Protein AF-A0A372LQM8-F1 (afdb_monomer_lite)

Sequence (71 aa):
MWRIFRFMGYKVQVKVFDEGSQFGISEFPRISKMCVHKGNKWLLNYDRGWDFNDLSPTAYKLLLKFLEWAL

Secondary structure (DSSP, 8-state):
-EEEEEETTEEEEEEE-SSPPTTSBTTBTTEEEEEEEETTEEEEEE-TT--EE-S-HHHHHHHHHHHHHH-

Radius of gyration: 11.32 Å; chains: 1; bounding box: 26×27×27 Å

Foldseek 3Di:
DWDWDQDPQKIKIWQFAPDFDPCADPLHSRTNWMWIDRVPDTAFTDHPPDTDHNDDPVRVVVVVVVVVVVD

pLDDT: mean 85.78, std 8.28, range [57.94, 95.06]

InterPro domains:
  IPR056095 Domain of unknown function DUF7678 [PF24726] (1-57)

Organism: NCBI:txid2303992

Structure (mmCIF, N/CA/C/O backbone):
data_AF-A0A372LQM8-F1
#
_entry.id   AF-A0A372LQM8-F1
#
loop_
_atom_site.group_PDB
_atom_site.id
_atom_site.type_symbol
_atom_site.label_atom_id
_atom_site.label_alt_id
_atom_site.label_comp_id
_atom_site.label_asym_id
_atom_site.label_entity_id
_atom_site.label_seq_id
_atom_site.pdbx_PDB_ins_code
_atom_site.Cartn_x
_atom_site.Cartn_y
_atom_site.Cartn_z
_atom_site.occupancy
_atom_site.B_iso_or_equiv
_atom_site.auth_seq_id
_atom_site.auth_comp_id
_atom_site.auth_asym_id
_atom_site.auth_atom_id
_atom_site.pdbx_PDB_model_num
ATOM 1 N N . MET A 1 1 ? -2.613 -3.744 -13.511 1.00 87.62 1 MET A N 1
ATOM 2 C CA . MET A 1 1 ? -3.996 -4.089 -13.122 1.00 87.62 1 MET A CA 1
ATOM 3 C C . MET A 1 1 ? -4.334 -3.614 -11.705 1.00 87.62 1 MET A C 1
ATOM 5 O O . MET A 1 1 ? -3.454 -3.580 -10.852 1.00 87.62 1 MET A O 1
ATOM 9 N N . TRP A 1 2 ? -5.593 -3.243 -11.439 1.00 91.44 2 TRP A N 1
ATOM 10 C CA . TRP A 1 2 ? -6.069 -2.997 -10.069 1.00 91.44 2 TRP A CA 1
ATOM 11 C C . TRP A 1 2 ? -6.328 -4.320 -9.346 1.00 91.44 2 TRP A C 1
ATOM 13 O O . TRP A 1 2 ? -6.940 -5.220 -9.915 1.00 91.44 2 TRP A O 1
ATOM 23 N N . ARG A 1 3 ? -5.894 -4.426 -8.090 1.00 93.44 3 ARG A N 1
ATOM 24 C CA . ARG A 1 3 ? -6.220 -5.535 -7.189 1.00 93.44 3 ARG A CA 1
ATOM 25 C C . ARG A 1 3 ? -6.844 -4.990 -5.912 1.00 93.44 3 ARG A C 1
ATOM 27 O O . ARG A 1 3 ? -6.496 -3.901 -5.456 1.00 93.44 3 ARG A O 1
ATOM 34 N N . ILE A 1 4 ? -7.792 -5.742 -5.363 1.00 94.75 4 ILE A N 1
ATOM 35 C CA . ILE A 1 4 ? -8.526 -5.370 -4.155 1.00 94.75 4 ILE A CA 1
ATOM 36 C C . ILE A 1 4 ? -8.406 -6.515 -3.159 1.00 94.75 4 ILE A C 1
ATOM 38 O O . ILE A 1 4 ? -8.737 -7.653 -3.480 1.00 94.75 4 ILE A O 1
ATOM 42 N N . PHE A 1 5 ? -7.978 -6.195 -1.944 1.00 94.12 5 PHE A N 1
ATOM 43 C CA . PHE A 1 5 ? -7.809 -7.141 -0.853 1.00 94.12 5 PHE A CA 1
ATOM 44 C C . PHE A 1 5 ? -8.626 -6.719 0.363 1.00 94.12 5 PHE A C 1
ATOM 46 O O . PHE A 1 5 ? -8.893 -5.534 0.591 1.00 94.12 5 PHE A O 1
ATOM 53 N N . ARG A 1 6 ? -9.001 -7.708 1.173 1.00 93.12 6 ARG A N 1
ATOM 54 C CA . ARG A 1 6 ? -9.463 -7.493 2.542 1.00 93.12 6 ARG A CA 1
ATOM 55 C C . ARG A 1 6 ? -8.397 -8.034 3.482 1.00 93.12 6 ARG A C 1
ATOM 57 O O . ARG A 1 6 ? -8.115 -9.224 3.457 1.00 93.12 6 ARG A O 1
ATOM 64 N N . PHE A 1 7 ? -7.823 -7.164 4.299 1.00 89.88 7 PHE A N 1
ATOM 65 C CA . PHE A 1 7 ? -6.755 -7.505 5.233 1.00 89.88 7 PHE A CA 1
ATOM 66 C C . PHE A 1 7 ? -7.154 -7.014 6.620 1.00 89.88 7 PHE A C 1
ATOM 68 O O . PHE A 1 7 ? -7.322 -5.819 6.786 1.00 89.88 7 PHE A O 1
ATOM 75 N N . MET A 1 8 ? -7.373 -7.895 7.602 1.00 88.69 8 MET A N 1
ATOM 76 C CA . MET A 1 8 ? -7.681 -7.528 9.005 1.00 88.69 8 MET A CA 1
ATOM 77 C C . MET A 1 8 ? -8.773 -6.442 9.189 1.00 88.69 8 MET A C 1
ATOM 79 O O . MET A 1 8 ? -8.662 -5.551 10.032 1.00 88.69 8 MET A O 1
ATOM 83 N N . GLY A 1 9 ? -9.832 -6.483 8.373 1.00 90.62 9 GLY A N 1
ATOM 84 C CA . GLY A 1 9 ? -10.915 -5.486 8.389 1.00 90.62 9 GLY A CA 1
ATOM 85 C C . GLY A 1 9 ? -10.631 -4.199 7.600 1.00 90.62 9 GLY A C 1
ATOM 86 O O . GLY A 1 9 ? -11.495 -3.327 7.522 1.00 90.62 9 GLY A O 1
ATOM 87 N N . TYR A 1 10 ? -9.458 -4.090 6.981 1.00 92.56 10 TYR A N 1
ATOM 88 C CA . TYR A 1 10 ? -9.104 -3.047 6.027 1.00 92.56 10 TYR A CA 1
ATOM 89 C C . TYR A 1 10 ? -9.462 -3.478 4.602 1.00 92.56 10 TYR A C 1
ATOM 91 O O . TYR A 1 10 ? -9.209 -4.615 4.199 1.00 92.56 10 TYR A O 1
ATOM 99 N N . LYS A 1 11 ? -10.021 -2.557 3.817 1.00 95.06 11 LYS A N 1
ATOM 100 C CA . LYS A 1 11 ? -10.156 -2.687 2.364 1.00 95.06 11 LYS A CA 1
ATOM 101 C C . LYS A 1 11 ? -8.957 -2.009 1.718 1.00 95.06 11 LYS A C 1
ATOM 103 O O . LYS A 1 11 ? -8.793 -0.798 1.849 1.00 95.06 11 LYS A O 1
ATOM 108 N N . VAL A 1 12 ? -8.154 -2.791 1.015 1.00 94.56 12 VAL A N 1
ATOM 109 C CA . VAL A 1 12 ? -6.913 -2.352 0.377 1.00 94.56 12 VAL A CA 1
ATOM 110 C C . VAL A 1 12 ? -7.108 -2.422 -1.127 1.00 94.56 12 VAL A C 1
ATOM 112 O O . VAL A 1 12 ? -7.559 -3.439 -1.647 1.00 94.56 12 VAL A O 1
ATOM 115 N N . GLN A 1 13 ? -6.787 -1.351 -1.834 1.00 94.69 13 GLN A N 1
ATOM 116 C CA . GLN A 1 13 ? -6.836 -1.280 -3.288 1.00 94.69 13 GLN A CA 1
ATOM 117 C C . GLN A 1 13 ? -5.458 -0.868 -3.774 1.00 94.69 13 GLN A C 1
ATOM 119 O O . GLN A 1 13 ? -4.931 0.142 -3.326 1.00 94.69 13 GLN A O 1
ATOM 124 N N . VAL A 1 14 ? -4.870 -1.641 -4.677 1.00 93.31 14 VAL A N 1
ATOM 125 C CA . VAL A 1 14 ? -3.544 -1.354 -5.226 1.00 93.31 14 VAL A CA 1
ATOM 126 C C . VAL A 1 14 ? -3.579 -1.421 -6.739 1.00 93.31 14 VAL A C 1
ATOM 128 O O . VAL A 1 14 ? -4.199 -2.314 -7.322 1.00 93.31 14 VAL A O 1
ATOM 131 N N . LYS A 1 15 ? -2.905 -0.477 -7.392 1.00 91.25 15 LYS A N 1
ATOM 132 C CA . LYS A 1 15 ? -2.683 -0.511 -8.836 1.00 91.25 15 LYS A CA 1
ATOM 133 C C . LYS A 1 15 ? -1.279 -1.026 -9.101 1.00 91.25 15 LYS A C 1
ATOM 135 O O . LYS A 1 15 ? -0.303 -0.307 -8.888 1.00 91.25 15 LYS A O 1
ATOM 140 N N . VAL A 1 16 ? -1.203 -2.261 -9.579 1.00 89.12 16 VAL A N 1
ATOM 141 C CA . VAL A 1 16 ? 0.050 -2.994 -9.781 1.00 89.12 16 VAL A CA 1
ATOM 142 C C . VAL A 1 16 ? 0.387 -3.029 -11.264 1.00 89.12 16 VAL A C 1
ATOM 144 O O . VAL A 1 16 ? -0.507 -3.248 -12.080 1.00 89.12 16 VAL A O 1
ATOM 147 N N . PHE A 1 17 ? 1.641 -2.816 -11.627 1.00 88.12 17 PHE A N 1
ATOM 148 C CA . PHE A 1 17 ? 2.162 -3.022 -12.974 1.00 88.12 17 PHE A CA 1
ATOM 149 C C . PHE A 1 17 ? 3.028 -4.284 -13.027 1.00 88.12 17 PHE A C 1
ATOM 151 O O . PHE A 1 17 ? 3.446 -4.815 -11.992 1.00 88.12 17 PHE A O 1
ATOM 158 N N . ASP A 1 18 ? 3.238 -4.790 -14.238 1.00 83.12 18 ASP A N 1
ATOM 159 C CA . ASP A 1 18 ? 4.046 -5.991 -14.457 1.00 83.12 18 ASP A CA 1
ATOM 160 C C . ASP A 1 18 ? 5.525 -5.696 -14.179 1.00 83.12 18 ASP A C 1
ATOM 162 O O . ASP A 1 18 ? 6.194 -6.466 -13.494 1.00 83.12 18 ASP A O 1
ATOM 166 N N . GLU A 1 19 ? 5.985 -4.511 -14.582 1.00 83.50 19 GLU A N 1
ATOM 167 C CA . GLU A 1 19 ? 7.318 -3.993 -14.284 1.00 83.50 19 GLU A CA 1
ATOM 168 C C . GLU A 1 19 ? 7.293 -2.937 -13.173 1.00 83.50 19 GLU A C 1
ATOM 170 O O . GLU A 1 19 ? 6.287 -2.262 -12.921 1.00 83.50 19 GLU 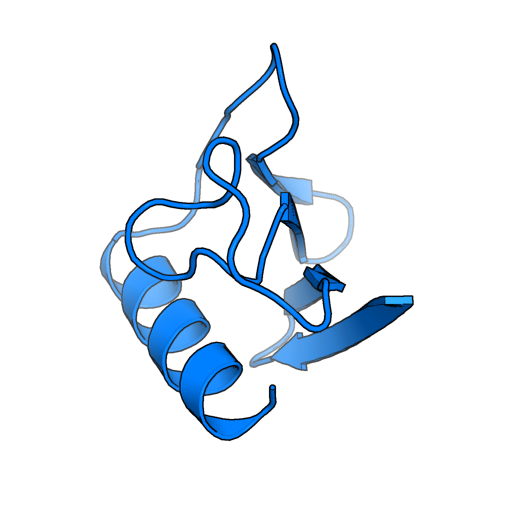A O 1
ATOM 175 N N . GLY A 1 20 ? 8.431 -2.800 -12.491 1.00 77.62 20 GLY A N 1
ATOM 176 C CA . GLY A 1 20 ? 8.644 -1.747 -11.511 1.00 77.62 20 GLY A CA 1
ATOM 177 C C . GLY A 1 20 ? 8.586 -0.364 -12.161 1.00 77.62 20 GLY A C 1
ATOM 178 O O . GLY A 1 20 ? 9.246 -0.097 -13.157 1.00 77.62 20 GLY A O 1
ATOM 179 N N . SER A 1 21 ? 7.800 0.532 -11.582 1.00 75.00 21 SER A N 1
ATOM 180 C CA . SER A 1 21 ? 7.681 1.921 -11.998 1.00 75.00 21 SER A CA 1
ATOM 181 C C . SER A 1 21 ? 8.645 2.784 -11.191 1.00 75.00 21 SER A C 1
ATOM 183 O O . SER A 1 21 ? 8.641 2.737 -9.965 1.00 75.00 21 SER A O 1
ATOM 185 N N . GLN A 1 22 ? 9.380 3.670 -11.866 1.00 76.38 22 GLN A N 1
ATOM 186 C CA . GLN A 1 22 ? 10.150 4.747 -11.217 1.00 76.38 22 GLN A CA 1
ATOM 187 C C . GLN A 1 22 ? 9.276 5.712 -10.392 1.00 76.38 22 GLN A C 1
ATOM 189 O O . GLN A 1 22 ? 9.766 6.444 -9.544 1.00 76.38 22 GLN A O 1
ATOM 194 N N . PHE A 1 23 ? 7.966 5.708 -10.653 1.00 71.31 23 PHE A N 1
ATOM 195 C CA . PHE A 1 23 ? 6.951 6.464 -9.916 1.00 71.31 23 PHE A CA 1
ATOM 196 C C . PHE A 1 23 ? 6.105 5.562 -9.002 1.00 71.31 23 PHE A C 1
ATOM 198 O O . PHE A 1 23 ? 4.949 5.887 -8.729 1.00 71.31 23 PHE A O 1
ATOM 205 N N . GLY A 1 24 ? 6.580 4.348 -8.717 1.00 71.00 24 GLY A N 1
ATOM 206 C CA . GLY A 1 24 ? 5.958 3.434 -7.766 1.00 71.00 24 GLY A CA 1
ATOM 207 C C . GLY A 1 24 ? 6.377 3.745 -6.332 1.00 71.00 24 GLY A C 1
ATOM 208 O O . GLY A 1 24 ? 7.234 4.593 -6.096 1.00 71.00 24 GLY A O 1
ATOM 209 N N . ILE A 1 25 ? 5.780 3.034 -5.379 1.00 75.56 25 ILE A N 1
ATOM 210 C CA . ILE A 1 25 ? 6.233 3.058 -3.984 1.00 75.56 25 ILE A CA 1
ATOM 211 C C . ILE A 1 25 ? 7.666 2.511 -3.957 1.00 75.56 25 ILE A C 1
ATOM 213 O O . ILE A 1 25 ? 7.909 1.449 -4.523 1.00 75.56 25 ILE A O 1
ATOM 217 N N . SER A 1 26 ? 8.609 3.212 -3.323 1.00 75.00 26 SER A N 1
ATOM 218 C CA . SER A 1 26 ? 10.040 2.862 -3.359 1.00 75.00 26 SER A CA 1
ATOM 219 C C . SER A 1 26 ? 10.318 1.417 -2.936 1.00 75.00 26 SER A C 1
ATOM 221 O O . SER A 1 26 ? 11.111 0.721 -3.564 1.00 75.00 26 SER A O 1
ATOM 223 N N . GLU A 1 27 ? 9.632 0.945 -1.898 1.00 74.69 27 GLU A N 1
ATOM 224 C CA . GLU A 1 27 ? 9.737 -0.421 -1.387 1.00 74.69 27 GLU A CA 1
ATOM 225 C C . GLU A 1 27 ? 9.029 -1.447 -2.288 1.00 74.69 27 GLU A C 1
ATOM 227 O O . GLU A 1 27 ? 9.384 -2.621 -2.286 1.00 74.69 27 GLU A O 1
ATOM 232 N N . PHE A 1 28 ? 8.059 -1.006 -3.098 1.00 79.81 28 PHE A N 1
ATOM 233 C CA . PHE A 1 28 ? 7.254 -1.845 -3.989 1.00 79.81 28 PHE A CA 1
ATOM 234 C C . PHE A 1 28 ? 7.085 -1.182 -5.353 1.00 79.81 28 PHE A C 1
ATOM 236 O O . PHE A 1 28 ? 6.002 -0.682 -5.666 1.00 79.81 28 PHE A O 1
ATOM 243 N N . PRO A 1 29 ? 8.115 -1.207 -6.213 1.00 81.50 29 PRO A N 1
ATOM 244 C CA . PRO A 1 29 ? 8.114 -0.428 -7.449 1.00 81.50 29 PRO A CA 1
ATOM 245 C C . PRO A 1 29 ? 6.994 -0.854 -8.408 1.00 81.50 29 PRO A C 1
ATOM 247 O O . PRO A 1 29 ? 6.508 -0.050 -9.201 1.00 81.50 29 PRO A O 1
ATOM 250 N N . ARG A 1 30 ? 6.514 -2.102 -8.319 1.00 86.31 30 ARG A N 1
ATOM 251 C CA . ARG A 1 30 ? 5.347 -2.582 -9.080 1.00 86.31 30 ARG A CA 1
ATOM 252 C C . ARG A 1 30 ? 4.032 -1.926 -8.637 1.00 86.31 30 ARG A C 1
ATOM 254 O O . ARG A 1 30 ? 3.092 -1.876 -9.426 1.00 86.31 30 ARG A O 1
ATOM 261 N N . ILE A 1 31 ? 3.927 -1.424 -7.405 1.00 87.81 31 ILE A N 1
ATOM 262 C CA . ILE A 1 31 ? 2.743 -0.718 -6.901 1.00 87.81 31 ILE A CA 1
ATOM 263 C C . ILE A 1 31 ? 2.865 0.763 -7.252 1.00 87.81 31 ILE A C 1
ATOM 265 O O . ILE A 1 31 ? 3.722 1.478 -6.749 1.00 87.81 31 ILE A O 1
ATOM 269 N N . SER A 1 32 ? 1.957 1.240 -8.095 1.00 85.44 32 SER A N 1
ATOM 270 C CA . SER A 1 32 ? 1.913 2.644 -8.529 1.00 85.44 32 SER A CA 1
ATOM 271 C C . SER A 1 32 ? 0.934 3.519 -7.761 1.00 85.44 32 SER A C 1
ATOM 273 O O . SER A 1 32 ? 1.062 4.738 -7.791 1.00 85.44 32 SER A O 1
ATOM 275 N N . LYS A 1 33 ? -0.081 2.902 -7.148 1.00 89.88 33 LYS A N 1
ATOM 276 C CA . LYS A 1 33 ? -1.120 3.560 -6.350 1.00 89.88 33 LYS A CA 1
ATOM 277 C C . LYS A 1 33 ? -1.599 2.608 -5.269 1.00 89.88 33 LYS A C 1
ATOM 279 O O . LYS A 1 33 ? -1.716 1.407 -5.539 1.00 89.88 33 LYS A O 1
ATOM 284 N N . MET A 1 34 ? -1.931 3.137 -4.098 1.00 91.19 34 MET A N 1
ATOM 285 C CA . MET A 1 34 ? -2.484 2.352 -2.997 1.00 91.19 34 MET A CA 1
ATOM 286 C C . MET A 1 34 ? -3.515 3.154 -2.207 1.00 91.19 34 MET A C 1
ATOM 288 O O . MET A 1 34 ? -3.258 4.285 -1.822 1.00 91.19 34 MET A O 1
ATOM 292 N N . CYS A 1 35 ? -4.656 2.543 -1.910 1.00 92.94 35 CYS A N 1
ATOM 293 C CA . CYS A 1 35 ? -5.697 3.123 -1.070 1.00 92.94 35 CYS A CA 1
ATOM 294 C C . CYS A 1 35 ? -6.100 2.118 0.012 1.00 92.94 35 CYS A C 1
ATOM 296 O O . CYS A 1 35 ? -6.373 0.952 -0.289 1.00 92.94 35 CYS A O 1
ATOM 298 N N . VAL A 1 36 ? -6.187 2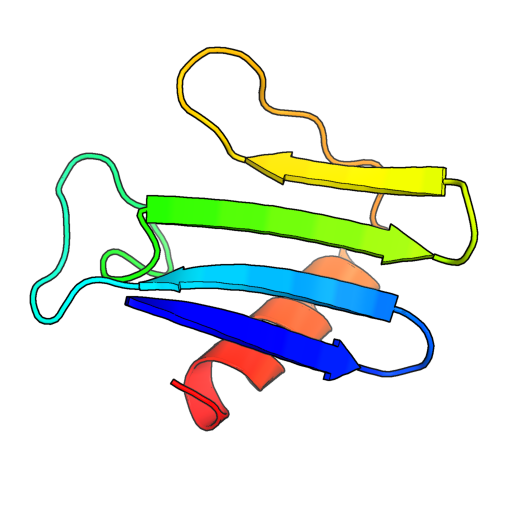.555 1.265 1.00 93.25 36 VAL A N 1
ATOM 299 C CA . VAL A 1 36 ? -6.570 1.722 2.410 1.00 93.25 36 VAL A CA 1
ATOM 300 C C . VAL A 1 36 ? -7.708 2.385 3.165 1.00 93.25 36 VAL A C 1
ATOM 302 O O . VAL A 1 36 ? -7.622 3.546 3.559 1.00 93.25 36 VAL A O 1
ATOM 305 N N . HIS A 1 37 ? -8.761 1.612 3.411 1.00 93.50 37 HIS A N 1
ATOM 306 C CA . HIS A 1 37 ? -9.952 2.059 4.120 1.00 93.50 37 HIS A CA 1
ATOM 307 C C . HIS A 1 37 ? -10.279 1.124 5.272 1.00 93.50 37 HIS A C 1
ATOM 309 O O . HIS A 1 37 ? -10.083 -0.088 5.166 1.00 93.50 37 HIS A O 1
ATOM 315 N N . LYS A 1 38 ? -10.876 1.663 6.333 1.00 93.19 38 LYS A N 1
ATOM 316 C CA . LYS A 1 38 ? -11.535 0.877 7.382 1.00 93.19 38 LYS A CA 1
ATOM 317 C C . LYS A 1 38 ? -12.924 1.455 7.626 1.00 93.19 38 LYS A C 1
ATOM 319 O O . LYS A 1 38 ? -13.062 2.564 8.142 1.00 93.19 38 LYS A O 1
ATOM 324 N N . GLY A 1 39 ? -13.956 0.719 7.214 1.00 89.69 39 GLY A N 1
ATOM 325 C CA . GLY A 1 39 ? -15.316 1.261 7.140 1.00 89.69 39 GLY A CA 1
ATOM 326 C C . GLY A 1 39 ? -15.372 2.461 6.188 1.00 89.69 39 GLY A C 1
ATOM 327 O O . GLY A 1 39 ? -14.939 2.349 5.044 1.00 89.69 39 GLY A O 1
ATOM 328 N N . ASN A 1 40 ? -15.845 3.607 6.687 1.00 88.62 40 ASN A N 1
ATOM 329 C CA . ASN A 1 40 ? -15.969 4.853 5.916 1.00 88.62 40 ASN A CA 1
ATOM 330 C C . ASN A 1 40 ? -14.751 5.788 6.043 1.00 88.62 40 ASN A C 1
ATOM 332 O O . ASN A 1 40 ? -14.780 6.899 5.521 1.00 88.62 40 ASN A O 1
ATOM 336 N N . LYS A 1 41 ? -13.694 5.375 6.754 1.00 89.25 41 LYS A N 1
ATOM 337 C CA . LYS A 1 41 ? -12.479 6.181 6.925 1.00 89.25 41 LYS A CA 1
ATOM 338 C C . LYS A 1 41 ? -11.408 5.761 5.933 1.00 89.25 41 LYS A C 1
ATOM 340 O O . LYS A 1 41 ? -11.066 4.577 5.860 1.00 89.25 41 LYS A O 1
ATOM 345 N N . TRP A 1 42 ? -10.854 6.741 5.231 1.00 89.19 42 TRP A N 1
ATOM 346 C CA . TRP A 1 42 ? -9.607 6.573 4.504 1.00 89.19 42 TRP A CA 1
ATOM 347 C C . TRP A 1 42 ? -8.446 6.660 5.487 1.00 89.19 42 TRP A C 1
ATOM 349 O O . TRP A 1 42 ? -8.426 7.548 6.332 1.00 89.19 42 TRP A O 1
ATOM 359 N N . LEU A 1 43 ? -7.517 5.716 5.402 1.00 90.62 43 LEU A N 1
ATOM 360 C CA . LEU A 1 43 ? -6.369 5.628 6.306 1.00 90.62 43 LEU A CA 1
ATOM 361 C C . LEU A 1 43 ? -5.044 5.705 5.571 1.00 90.62 43 LEU A C 1
ATOM 363 O O . LEU A 1 43 ? -4.036 6.045 6.169 1.00 90.62 43 LEU A O 1
ATOM 367 N N . LEU A 1 44 ? -5.033 5.370 4.287 1.00 89.50 44 LEU A N 1
ATOM 368 C CA . LEU A 1 44 ? -3.881 5.604 3.443 1.00 89.50 44 LEU A CA 1
ATOM 369 C C . LEU A 1 44 ? -4.374 5.896 2.040 1.00 89.50 44 LEU A C 1
ATOM 371 O O . LEU A 1 44 ? -5.208 5.160 1.508 1.00 89.50 44 LEU A O 1
ATOM 375 N N . ASN A 1 45 ? -3.830 6.939 1.442 1.00 89.44 45 ASN A N 1
ATOM 376 C CA . ASN A 1 45 ? -3.896 7.155 0.015 1.00 89.44 45 ASN A CA 1
ATOM 377 C C . ASN A 1 45 ? -2.493 7.500 -0.459 1.00 89.44 45 ASN A C 1
ATOM 379 O O . ASN A 1 45 ? -1.886 8.435 0.048 1.00 89.44 45 ASN A O 1
ATOM 383 N N . TYR A 1 46 ? -1.999 6.710 -1.398 1.00 85.50 46 TYR A N 1
ATOM 384 C CA . TYR A 1 46 ? -0.793 6.977 -2.151 1.00 85.50 46 TYR A CA 1
ATOM 385 C C . TYR A 1 46 ? -1.205 7.122 -3.610 1.00 85.50 46 TYR A C 1
ATOM 387 O O . TYR A 1 46 ? -1.525 6.131 -4.285 1.00 85.50 46 TYR A O 1
ATOM 395 N N . ASP A 1 47 ? -1.265 8.366 -4.067 1.00 78.00 47 ASP A N 1
ATOM 396 C CA . ASP A 1 47 ? -1.540 8.725 -5.450 1.00 78.00 47 ASP A CA 1
ATOM 397 C C . ASP A 1 47 ? -0.846 10.050 -5.764 1.00 78.00 47 ASP A C 1
ATOM 399 O O . ASP A 1 47 ? -0.888 10.988 -4.973 1.00 78.00 47 ASP A O 1
ATOM 403 N N . ARG A 1 48 ? -0.211 10.123 -6.936 1.00 58.81 48 ARG A N 1
ATOM 404 C CA . ARG A 1 48 ? 0.688 11.207 -7.358 1.00 58.81 48 ARG A CA 1
ATOM 405 C C . ARG A 1 48 ? 0.069 12.587 -7.097 1.00 58.81 48 ARG A C 1
ATOM 407 O O . ARG A 1 48 ? -0.761 13.043 -7.880 1.00 58.81 48 ARG A O 1
ATOM 414 N N . GLY A 1 49 ? 0.514 13.250 -6.027 1.00 57.94 49 GLY A N 1
ATOM 415 C CA . GLY A 1 49 ? 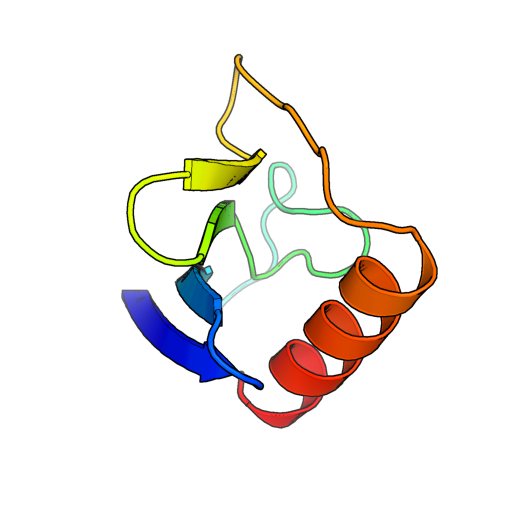0.089 14.602 -5.648 1.00 57.94 49 GLY A CA 1
ATOM 416 C C . GLY A 1 49 ? -0.795 14.699 -4.400 1.00 57.94 49 GLY A C 1
ATOM 417 O O . GLY A 1 49 ? -1.088 15.816 -3.983 1.00 57.94 49 GLY A O 1
ATOM 418 N N . TRP A 1 50 ? -1.193 13.584 -3.776 1.00 58.75 50 TRP A N 1
ATOM 419 C CA . TRP A 1 50 ? -1.869 13.596 -2.477 1.00 58.75 50 TRP A CA 1
ATOM 420 C C . TRP A 1 50 ? -1.613 12.310 -1.686 1.00 58.75 50 TRP A C 1
ATOM 422 O O . TRP A 1 50 ? -2.417 11.372 -1.693 1.00 58.75 50 TRP A O 1
ATOM 432 N N . ASP A 1 51 ? -0.490 12.316 -0.970 1.00 73.94 51 ASP A N 1
ATOM 433 C CA . ASP A 1 51 ? -0.112 11.229 -0.079 1.00 73.94 51 ASP A CA 1
ATOM 434 C C . ASP A 1 51 ? -0.524 11.571 1.357 1.00 73.94 51 ASP A C 1
ATOM 436 O O . ASP A 1 51 ? -0.084 12.572 1.925 1.00 73.94 51 ASP A O 1
ATOM 440 N N . PHE A 1 52 ? -1.374 10.741 1.958 1.00 79.25 52 PHE A N 1
ATOM 441 C CA . PHE A 1 52 ? -1.649 10.785 3.394 1.00 79.25 52 PHE A CA 1
ATOM 442 C C . PHE A 1 52 ? -1.673 9.373 3.965 1.00 79.25 52 PHE A C 1
ATOM 444 O O . PHE A 1 52 ? -2.104 8.421 3.308 1.00 79.25 52 PHE A O 1
ATOM 451 N N . ASN A 1 53 ? -1.192 9.235 5.197 1.00 84.81 53 ASN A N 1
ATOM 452 C CA . ASN A 1 53 ? -1.062 7.949 5.860 1.00 84.81 53 ASN A CA 1
ATOM 453 C C . ASN A 1 53 ? -1.335 8.087 7.364 1.00 84.81 53 ASN A C 1
ATOM 455 O O . ASN A 1 53 ? -0.454 8.463 8.130 1.00 84.81 53 ASN A O 1
ATOM 459 N N . ASP A 1 54 ? -2.553 7.730 7.760 1.00 88.81 54 ASP A N 1
ATOM 460 C CA . ASP A 1 54 ? -3.024 7.630 9.145 1.00 88.81 54 ASP A CA 1
ATOM 461 C C . ASP A 1 54 ? -2.922 6.191 9.691 1.00 88.81 54 ASP A C 1
ATOM 463 O O . ASP A 1 54 ? -3.415 5.885 10.783 1.00 88.81 54 ASP A O 1
ATOM 467 N N . LEU A 1 55 ? -2.318 5.257 8.944 1.00 86.19 55 LEU A N 1
ATOM 468 C CA . LEU A 1 55 ? -2.036 3.929 9.480 1.00 86.19 55 LEU A CA 1
ATOM 469 C C . LEU A 1 55 ? -0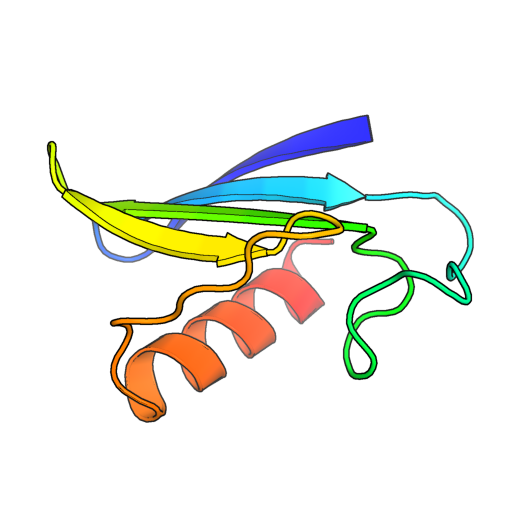.930 4.026 10.527 1.00 86.19 55 LEU A C 1
ATOM 471 O O . LEU A 1 55 ? 0.092 4.685 10.337 1.00 86.19 55 LEU A O 1
ATOM 475 N N . SER A 1 56 ? -1.088 3.279 11.620 1.00 89.69 56 SER A N 1
ATOM 476 C CA . SER A 1 56 ? 0.023 3.102 12.549 1.00 89.69 56 SER A CA 1
ATOM 477 C C . SER A 1 56 ? 1.216 2.456 11.823 1.00 89.69 56 SER A C 1
ATOM 479 O O . SER A 1 56 ? 1.008 1.599 10.954 1.00 89.69 56 SER A O 1
ATOM 481 N N . PRO A 1 57 ? 2.470 2.782 12.193 1.00 88.75 57 PRO A N 1
ATOM 482 C CA . PRO A 1 57 ? 3.654 2.207 11.549 1.00 88.75 57 PRO A CA 1
ATOM 483 C C . PRO A 1 57 ? 3.652 0.671 11.530 1.00 88.75 57 PRO A C 1
ATOM 485 O O . PRO A 1 57 ? 4.092 0.051 10.563 1.00 88.75 57 PRO A O 1
ATOM 488 N N . THR A 1 58 ? 3.115 0.042 12.579 1.00 90.69 58 THR A N 1
ATOM 489 C CA . THR A 1 58 ? 2.961 -1.416 12.671 1.00 90.69 58 THR A CA 1
ATOM 490 C C . THR A 1 58 ? 1.948 -1.949 11.658 1.00 90.69 58 THR A C 1
ATOM 492 O O . THR A 1 58 ? 2.242 -2.921 10.964 1.00 90.69 58 THR A O 1
ATOM 495 N N . ALA A 1 59 ? 0.775 -1.316 11.540 1.00 88.94 59 ALA A N 1
ATOM 496 C CA . ALA A 1 59 ? -0.248 -1.723 10.577 1.00 88.94 59 ALA A CA 1
ATOM 497 C C . ALA A 1 59 ? 0.243 -1.545 9.135 1.00 88.94 59 ALA A C 1
ATOM 499 O O . ALA A 1 59 ? 0.028 -2.427 8.306 1.00 88.94 59 ALA A O 1
ATOM 500 N N . TYR A 1 60 ? 0.959 -0.451 8.864 1.00 88.00 60 TYR A N 1
ATOM 501 C CA . TYR A 1 60 ? 1.586 -0.207 7.570 1.00 88.00 60 TYR A CA 1
ATOM 502 C C . TYR A 1 60 ? 2.587 -1.316 7.216 1.00 88.00 60 TYR A C 1
ATOM 504 O O . TYR A 1 60 ? 2.439 -1.964 6.186 1.00 88.00 60 TYR A O 1
ATOM 512 N N . LYS A 1 61 ? 3.537 -1.637 8.105 1.00 88.12 61 LYS A N 1
ATOM 513 C CA . LYS A 1 61 ? 4.520 -2.713 7.871 1.00 88.12 61 LYS A CA 1
ATOM 514 C C . LYS A 1 61 ? 3.877 -4.086 7.654 1.00 88.12 61 LYS A C 1
ATOM 516 O O . LYS A 1 61 ? 4.323 -4.834 6.790 1.00 88.12 61 LYS A O 1
ATOM 521 N N . LEU A 1 62 ? 2.846 -4.430 8.428 1.00 91.12 62 LEU A N 1
ATOM 522 C CA . LEU A 1 62 ? 2.114 -5.691 8.254 1.00 91.12 62 LEU A CA 1
ATOM 523 C C . LEU A 1 62 ? 1.393 -5.747 6.905 1.00 91.12 62 LEU A C 1
ATOM 525 O O . LEU A 1 62 ? 1.423 -6.781 6.243 1.00 91.12 62 LEU A O 1
ATOM 529 N N . LEU A 1 63 ? 0.784 -4.635 6.489 1.00 90.06 63 LEU A N 1
ATOM 530 C CA . LEU A 1 63 ? 0.134 -4.529 5.190 1.00 90.06 63 LEU A CA 1
ATOM 531 C C . LEU A 1 63 ? 1.137 -4.706 4.045 1.00 90.06 63 LEU A C 1
ATOM 533 O O . LEU A 1 63 ? 0.857 -5.451 3.112 1.00 90.06 63 LEU A O 1
ATOM 537 N N . LEU A 1 64 ? 2.300 -4.058 4.124 1.00 86.50 64 LEU A N 1
ATOM 538 C CA . LEU A 1 64 ? 3.350 -4.192 3.115 1.00 86.50 64 LEU A CA 1
ATOM 539 C C . LEU A 1 64 ? 3.820 -5.647 2.975 1.00 86.50 64 LEU A C 1
ATOM 541 O O . LEU A 1 64 ? 3.818 -6.177 1.869 1.00 86.50 64 LEU A O 1
ATOM 545 N N . LYS A 1 65 ? 4.094 -6.333 4.094 1.00 89.31 65 LYS A N 1
ATOM 546 C CA . LYS A 1 65 ? 4.439 -7.769 4.091 1.00 89.31 65 LYS A CA 1
ATOM 547 C C . LYS A 1 65 ? 3.343 -8.650 3.493 1.00 89.31 65 LYS A C 1
ATOM 549 O O . LYS A 1 65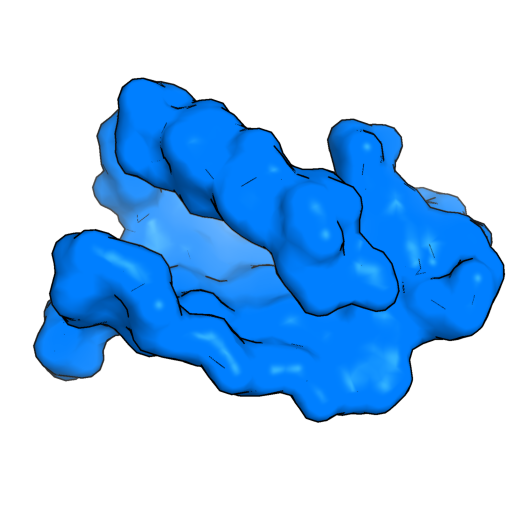 ? 3.626 -9.634 2.818 1.00 89.31 65 LYS A O 1
ATOM 554 N N . PHE A 1 66 ? 2.078 -8.326 3.754 1.00 90.50 66 PHE A N 1
ATOM 555 C CA . PHE A 1 66 ? 0.962 -9.037 3.137 1.00 90.50 66 PHE A CA 1
ATOM 556 C C . PHE A 1 66 ? 0.937 -8.830 1.616 1.00 90.50 66 PHE A C 1
ATOM 558 O O . PHE A 1 66 ? 0.730 -9.788 0.873 1.00 90.50 66 PHE A O 1
ATOM 565 N N . LEU A 1 67 ? 1.165 -7.601 1.148 1.00 88.50 67 LEU A N 1
ATOM 566 C CA . LEU A 1 67 ? 1.185 -7.279 -0.277 1.00 88.50 67 LEU A CA 1
ATOM 567 C C . LEU A 1 67 ? 2.375 -7.916 -1.003 1.00 88.50 67 LEU A C 1
ATOM 569 O O . LEU A 1 67 ? 2.186 -8.372 -2.121 1.00 88.50 67 LEU A O 1
ATOM 573 N N . GLU A 1 68 ? 3.547 -8.024 -0.374 1.00 85.75 68 GLU A N 1
ATOM 574 C CA . GLU A 1 68 ? 4.688 -8.792 -0.907 1.00 85.75 68 GLU A CA 1
ATOM 575 C C . GLU A 1 68 ? 4.309 -10.225 -1.263 1.00 85.75 68 GLU A C 1
ATOM 577 O O . GLU A 1 68 ? 4.647 -10.718 -2.334 1.00 85.75 68 GLU A O 1
ATOM 582 N N . TRP A 1 69 ? 3.593 -10.893 -0.361 1.00 86.81 69 TRP A N 1
ATOM 583 C CA . TRP A 1 69 ? 3.161 -12.269 -0.564 1.00 86.81 69 TRP A CA 1
ATOM 584 C C . TRP A 1 69 ? 2.002 -12.384 -1.568 1.00 86.81 69 TRP A C 1
ATOM 586 O O . TRP A 1 69 ? 1.919 -13.358 -2.312 1.00 86.81 69 TRP A O 1
ATOM 596 N N . ALA A 1 70 ? 1.097 -11.402 -1.599 1.00 85.31 70 ALA A N 1
ATOM 597 C CA . ALA A 1 70 ? -0.129 -11.453 -2.397 1.00 85.31 70 ALA A CA 1
ATOM 598 C C . ALA A 1 70 ? 0.017 -10.972 -3.860 1.00 85.31 70 ALA A C 1
ATOM 600 O O . ALA A 1 70 ? -0.954 -11.077 -4.626 1.00 85.31 70 ALA A O 1
ATOM 601 N N . LEU A 1 71 ? 1.158 -10.381 -4.249 1.00 83.50 71 LEU A N 1
ATOM 602 C CA . LEU A 1 71 ? 1.326 -9.669 -5.530 1.00 83.50 71 LEU A CA 1
ATOM 603 C C . LEU A 1 71 ? 2.188 -10.344 -6.598 1.00 83.50 71 LEU A C 1
ATOM 605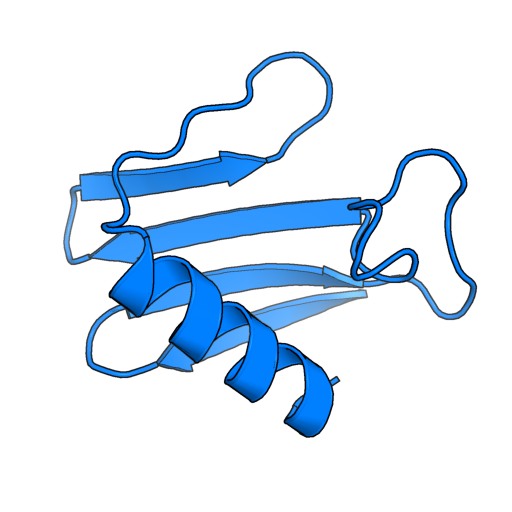 O O . LEU A 1 71 ? 1.587 -10.589 -7.676 1.00 83.50 71 LEU A O 1
#